Protein AF-K7AKN9-F1 (afdb_monomer)

Secondary structure (DSSP, 8-state):
--SBSSS---SS-TGGGSBGGG--EEEE-SHHHHHHHHSGGGTTT---EEEE-S-SS----EEEEE-SS---HHHHHHHHHHHHHTTTBTTEEEE-S---GGGGTT---SEEEETTT-EEEETTEEEEE-

InterPro domains:
  IPR020829 Glyceraldehyde 3-phosphate dehydrogenase, catalytic domain [PF02800] (1-130)
  IPR020831 Glyceraldehyde/Erythrose phosphate dehydrogenase family [PR00078] (48-65)
  IPR020831 Glyceraldehyde/Erythrose phosphate dehydrogenase family [PR00078] (88-103)
  IPR020831 Glyceraldehyde/Erythrose phosphate dehydrogenase family [PTHR10836] (1-130)

pLDDT: mean 96.91, std 2.84, range [82.0, 98.75]

Foldseek 3Di:
DQADCAQDDDPPANQSSHRQQPDFGKAADCVQCVCCVVVVVCHPVTGDIDTRYNDPDFDKDKDKFFAPDFADLVRVLVVQCCCCVPVCPLAEAEDADPDDRVVCVPRNHNYYWHSPPWDDPGRGIIITMD

Structure (mmCIF, N/CA/C/O backbone):
data_AF-K7AKN9-F1
#
_entry.id   AF-K7AKN9-F1
#
loop_
_atom_site.group_PDB
_atom_site.id
_atom_site.type_symbol
_atom_site.label_atom_id
_atom_site.label_alt_id
_atom_site.label_comp_id
_atom_site.label_asym_id
_atom_site.label_entity_id
_atom_site.label_seq_id
_atom_site.pdbx_PDB_ins_code
_atom_site.Cartn_x
_atom_site.Cartn_y
_atom_site.Cartn_z
_atom_site.occupancy
_atom_site.B_iso_or_equiv
_atom_site.auth_seq_id
_atom_site.auth_comp_id
_atom_site.auth_asym_id
_atom_site.auth_atom_id
_atom_site.pdbx_PDB_model_num
ATOM 1 N N . ALA A 1 1 ? 12.044 8.455 -14.737 1.00 82.00 1 ALA A N 1
ATOM 2 C CA . ALA A 1 1 ? 11.537 7.063 -14.717 1.00 82.00 1 ALA A CA 1
ATOM 3 C C . ALA A 1 1 ? 12.708 6.076 -14.781 1.00 82.00 1 ALA A C 1
ATOM 5 O O . ALA A 1 1 ? 13.708 6.403 -15.410 1.00 82.00 1 ALA A O 1
ATOM 6 N N . THR A 1 2 ? 12.630 4.920 -14.108 1.00 93.31 2 THR A N 1
ATOM 7 C CA . THR A 1 2 ? 13.768 3.982 -13.940 1.00 93.31 2 THR A CA 1
ATOM 8 C C . THR A 1 2 ? 13.601 2.628 -14.643 1.00 93.31 2 THR A C 1
ATOM 10 O O . THR A 1 2 ? 14.612 2.005 -14.971 1.00 93.31 2 THR A O 1
ATOM 13 N N . GLN A 1 3 ? 12.364 2.187 -14.904 1.00 95.69 3 GLN A N 1
ATOM 14 C CA . GLN A 1 3 ? 12.071 0.941 -15.626 1.00 95.69 3 GLN A CA 1
ATOM 15 C C . GLN A 1 3 ? 12.350 1.055 -17.134 1.00 95.69 3 GLN A C 1
ATOM 17 O O . GLN A 1 3 ? 12.508 2.156 -17.667 1.00 95.69 3 GLN A O 1
ATOM 22 N N . LYS A 1 4 ? 12.440 -0.093 -17.815 1.00 96.50 4 LYS A N 1
ATOM 23 C CA . LYS A 1 4 ? 12.790 -0.200 -19.238 1.00 96.50 4 LYS A CA 1
ATOM 24 C C . LYS A 1 4 ? 11.599 -0.674 -20.072 1.00 96.50 4 LYS A C 1
ATOM 26 O O . LYS A 1 4 ? 10.787 -1.468 -19.605 1.00 96.50 4 LYS A O 1
ATOM 31 N N . THR A 1 5 ? 11.509 -0.195 -21.311 1.00 97.50 5 THR A N 1
ATOM 32 C CA . THR A 1 5 ? 10.486 -0.628 -22.280 1.00 97.50 5 THR A CA 1
ATOM 33 C C . THR A 1 5 ? 10.746 -2.044 -22.797 1.00 97.50 5 THR A C 1
ATOM 35 O O . THR A 1 5 ? 9.804 -2.790 -23.038 1.00 97.50 5 THR A O 1
ATOM 38 N N . VAL A 1 6 ? 12.017 -2.428 -22.911 1.00 97.69 6 VAL A N 1
ATOM 39 C CA . VAL A 1 6 ? 12.496 -3.765 -23.290 1.00 97.69 6 VAL A CA 1
ATOM 40 C C . VAL A 1 6 ? 13.489 -4.276 -22.247 1.00 97.69 6 VAL A C 1
ATOM 42 O O . VAL A 1 6 ? 13.991 -3.490 -21.442 1.00 97.69 6 VAL A O 1
ATOM 45 N N . ASP A 1 7 ? 13.790 -5.574 -22.267 1.00 98.06 7 ASP A N 1
ATOM 46 C CA . ASP A 1 7 ? 14.807 -6.158 -21.390 1.00 98.06 7 ASP A CA 1
ATOM 47 C C . ASP A 1 7 ? 16.169 -5.475 -21.602 1.00 98.06 7 ASP 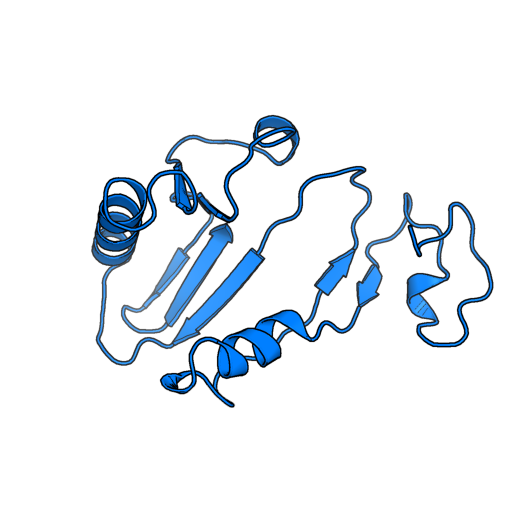A C 1
ATOM 49 O O . ASP A 1 7 ? 16.671 -5.380 -22.723 1.00 98.06 7 ASP A O 1
ATOM 53 N N . GLY A 1 8 ? 16.778 -4.996 -20.518 1.00 97.69 8 GLY A N 1
ATOM 54 C CA . GLY A 1 8 ? 18.054 -4.296 -20.576 1.00 97.69 8 GLY A CA 1
ATOM 55 C C . GLY A 1 8 ? 18.797 -4.239 -19.240 1.00 97.69 8 GLY A C 1
ATOM 56 O O . GLY A 1 8 ? 18.281 -4.659 -18.201 1.00 97.69 8 GLY A O 1
ATOM 57 N N . PRO A 1 9 ? 20.036 -3.717 -19.239 1.00 96.75 9 PRO A N 1
ATOM 58 C CA . PRO A 1 9 ? 20.867 -3.692 -18.043 1.00 96.75 9 PRO A CA 1
ATOM 59 C C . PRO A 1 9 ? 20.272 -2.834 -16.918 1.00 96.75 9 PRO A C 1
ATOM 61 O O . PRO A 1 9 ? 19.874 -1.684 -17.123 1.00 96.75 9 PRO A O 1
ATOM 64 N N . SER A 1 10 ? 20.290 -3.374 -15.699 1.00 96.56 10 SER A N 1
ATOM 65 C CA . SER A 1 10 ? 19.978 -2.655 -14.462 1.00 96.56 10 SER A CA 1
ATOM 66 C C . SER A 1 10 ? 20.921 -3.123 -13.354 1.00 96.56 10 SER A C 1
ATOM 68 O O . SER A 1 10 ? 20.734 -4.176 -12.747 1.00 96.56 10 SER A O 1
ATOM 70 N N . SER A 1 11 ? 21.983 -2.350 -13.118 1.00 87.62 11 SER A N 1
ATOM 71 C CA . SER A 1 11 ? 23.132 -2.764 -12.298 1.00 87.62 11 SER A CA 1
ATOM 72 C C . SER A 1 11 ? 22.819 -2.953 -10.812 1.00 87.62 11 SER A C 1
ATOM 74 O O . SER A 1 11 ? 23.484 -3.742 -10.150 1.00 87.62 11 SER A O 1
ATOM 76 N N . LYS A 1 12 ? 21.809 -2.248 -10.287 1.00 88.06 12 LYS A N 1
ATOM 77 C CA . LYS A 1 12 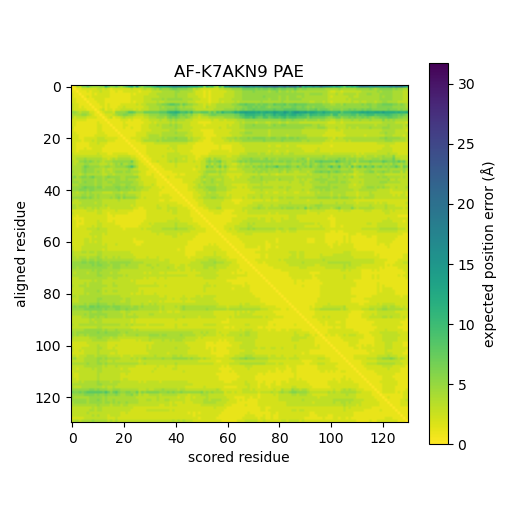? 21.415 -2.299 -8.867 1.00 88.06 12 LYS A CA 1
ATOM 78 C C . LYS A 1 12 ? 20.152 -3.127 -8.599 1.00 88.06 12 LYS A C 1
ATOM 80 O O . LYS A 1 12 ? 19.882 -3.449 -7.449 1.00 88.06 12 LYS A O 1
ATOM 85 N N . ASP A 1 13 ? 19.378 -3.446 -9.635 1.00 92.88 13 ASP A N 1
ATOM 86 C CA . ASP A 1 13 ? 18.102 -4.166 -9.542 1.00 92.88 13 ASP A CA 1
ATOM 87 C C . ASP A 1 13 ? 17.889 -4.964 -10.832 1.00 92.88 13 ASP A C 1
ATOM 89 O O . ASP A 1 13 ? 17.298 -4.463 -11.789 1.00 92.88 13 ASP A O 1
ATOM 93 N N . TRP A 1 14 ? 18.393 -6.199 -10.880 1.00 96.75 14 TRP A N 1
ATOM 94 C CA . TRP A 1 14 ? 18.328 -7.028 -12.090 1.00 96.75 14 TRP A CA 1
ATOM 95 C C . TRP A 1 14 ? 16.891 -7.254 -12.571 1.00 96.75 14 TRP A C 1
ATOM 97 O O . TRP A 1 14 ? 16.637 -7.256 -13.774 1.00 96.75 14 TRP A O 1
ATOM 107 N N . ARG A 1 15 ? 15.936 -7.392 -11.642 1.00 97.88 15 ARG A N 1
ATOM 108 C CA . ARG A 1 15 ? 14.514 -7.561 -11.976 1.00 97.88 15 ARG A CA 1
ATOM 109 C C . ARG A 1 15 ? 13.948 -6.288 -12.603 1.00 97.88 15 ARG A C 1
ATOM 111 O O . ARG A 1 15 ? 13.215 -6.369 -13.581 1.00 97.88 15 ARG A O 1
ATOM 118 N N . GLY A 1 16 ? 14.350 -5.119 -12.108 1.00 96.25 16 GLY A N 1
ATOM 119 C CA . GLY A 1 16 ? 13.972 -3.816 -12.664 1.00 96.25 16 GLY A CA 1
ATOM 120 C C . GLY A 1 16 ? 14.465 -3.538 -14.090 1.00 96.25 16 GLY A C 1
ATOM 121 O O . GLY A 1 16 ? 13.985 -2.593 -14.713 1.00 96.25 16 GLY A O 1
ATOM 122 N N . GLY A 1 17 ? 15.393 -4.345 -14.617 1.00 97.06 17 GLY A N 1
ATOM 123 C CA . GLY A 1 17 ? 15.840 -4.273 -16.011 1.00 97.06 17 GLY A CA 1
ATOM 124 C C . GLY A 1 17 ? 14.908 -4.959 -17.014 1.00 97.06 17 GLY A C 1
ATOM 125 O O . GLY A 1 17 ? 15.080 -4.767 -18.215 1.00 97.06 17 GLY A O 1
ATOM 126 N N . ARG A 1 18 ? 13.937 -5.757 -16.550 1.00 98.31 18 ARG A N 1
ATOM 127 C CA . ARG A 1 18 ? 12.990 -6.470 -17.419 1.00 98.31 18 ARG A CA 1
ATOM 128 C C . ARG A 1 18 ? 11.922 -5.527 -17.983 1.00 98.31 18 ARG A C 1
ATOM 130 O O . ARG A 1 18 ? 11.580 -4.529 -17.348 1.00 98.31 18 ARG A O 1
ATOM 137 N N . ALA A 1 19 ? 11.384 -5.862 -19.154 1.00 98.19 19 ALA A N 1
ATOM 138 C CA . ALA A 1 19 ? 10.390 -5.064 -19.868 1.00 98.19 19 ALA A CA 1
ATOM 139 C C . ALA A 1 19 ? 9.148 -4.776 -18.999 1.00 98.19 19 ALA A C 1
ATOM 141 O O . ALA A 1 19 ? 8.413 -5.692 -18.619 1.00 98.19 19 ALA A O 1
ATOM 142 N N . ALA A 1 20 ? 8.919 -3.499 -18.683 1.00 97.81 20 ALA A N 1
ATOM 143 C CA . ALA A 1 20 ? 7.964 -3.062 -17.664 1.00 97.81 20 ALA A CA 1
ATOM 144 C C . ALA A 1 20 ? 6.512 -3.453 -17.969 1.00 97.81 20 ALA A C 1
ATOM 146 O O . ALA A 1 20 ? 5.810 -3.943 -17.092 1.00 97.81 20 ALA A O 1
ATOM 147 N N . SER A 1 21 ? 6.080 -3.278 -19.218 1.00 97.44 21 SER A N 1
ATOM 148 C CA . SER A 1 21 ? 4.683 -3.471 -19.626 1.00 97.44 21 SER A CA 1
ATOM 149 C C . SER A 1 21 ? 4.276 -4.9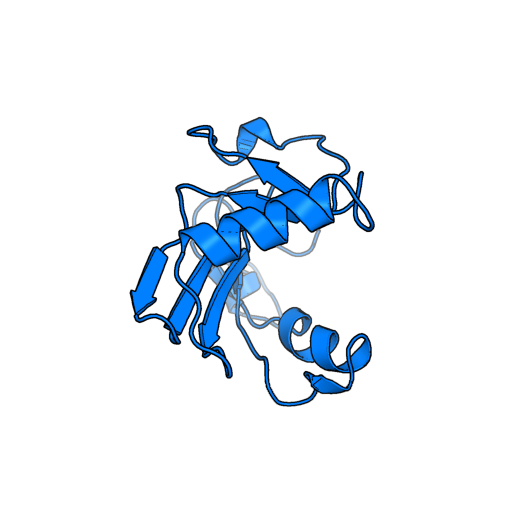38 -19.806 1.00 97.44 21 SER A C 1
ATOM 151 O O . SER A 1 21 ? 3.131 -5.213 -20.142 1.00 97.44 21 SER A O 1
ATOM 153 N N . PHE A 1 22 ? 5.199 -5.882 -19.599 1.00 97.62 22 PHE A N 1
ATOM 154 C CA . PHE A 1 22 ? 4.974 -7.310 -19.854 1.00 97.62 22 PHE A CA 1
ATOM 155 C C . PHE A 1 22 ? 5.252 -8.195 -18.637 1.00 97.62 22 PHE A C 1
ATOM 157 O O . PHE A 1 22 ? 5.176 -9.416 -18.739 1.00 97.62 22 PHE A O 1
ATOM 164 N N . ASN A 1 23 ? 5.606 -7.607 -17.490 1.00 98.38 23 ASN A N 1
ATOM 165 C CA . ASN A 1 23 ? 6.020 -8.362 -16.315 1.00 98.38 23 ASN A CA 1
ATOM 166 C C . ASN A 1 23 ? 5.372 -7.827 -15.039 1.00 98.38 23 ASN A C 1
ATOM 168 O O . ASN A 1 23 ? 5.261 -6.621 -14.835 1.00 98.38 23 ASN A O 1
ATOM 172 N N . ILE A 1 24 ? 5.066 -8.748 -14.127 1.00 98.62 24 ILE A N 1
ATOM 173 C CA . ILE A 1 24 ? 4.951 -8.446 -12.701 1.00 98.62 24 ILE A CA 1
ATOM 174 C C . ILE A 1 24 ? 6.367 -8.544 -12.130 1.00 98.62 24 ILE A C 1
ATOM 176 O O . ILE A 1 24 ? 6.971 -9.617 -12.132 1.00 98.62 24 ILE A O 1
ATOM 180 N N . ILE A 1 25 ? 6.927 -7.423 -11.680 1.00 98.31 25 ILE A N 1
ATOM 181 C CA . ILE A 1 25 ? 8.333 -7.315 -11.279 1.00 98.31 25 ILE A CA 1
ATOM 182 C C . ILE A 1 25 ? 8.403 -7.103 -9.764 1.00 98.31 25 ILE A C 1
ATOM 184 O O . ILE A 1 25 ? 8.152 -5.990 -9.292 1.00 98.31 25 ILE A O 1
ATOM 188 N N . PRO A 1 26 ? 8.781 -8.124 -8.974 1.00 98.25 26 PRO A N 1
ATOM 189 C CA . PRO A 1 26 ? 9.007 -7.925 -7.554 1.00 98.25 26 PRO A CA 1
ATOM 190 C C . PRO A 1 26 ? 10.237 -7.035 -7.330 1.00 98.25 26 PRO A C 1
ATOM 192 O O . PRO A 1 26 ? 11.293 -7.265 -7.922 1.00 98.25 26 PRO A O 1
ATOM 195 N N . SER A 1 27 ? 10.112 -6.068 -6.427 1.00 96.81 27 SER A N 1
ATOM 196 C CA . SER A 1 27 ? 11.119 -5.069 -6.069 1.00 96.81 27 SER A CA 1
ATOM 197 C C . SER A 1 27 ? 11.200 -4.926 -4.550 1.00 96.81 27 SER A C 1
ATOM 199 O O . SER A 1 27 ? 10.212 -5.095 -3.834 1.00 96.81 27 SER A O 1
ATOM 201 N N . SER A 1 28 ? 12.372 -4.562 -4.036 1.00 94.00 28 SER A N 1
ATOM 202 C CA . SER A 1 28 ? 12.480 -4.066 -2.664 1.00 94.00 28 SER A CA 1
ATOM 203 C C . SER A 1 28 ? 11.939 -2.633 -2.571 1.00 94.00 28 SER A C 1
ATOM 205 O O . SER A 1 28 ? 11.906 -1.900 -3.564 1.00 94.00 28 SER A O 1
ATOM 207 N N . THR A 1 29 ? 11.503 -2.230 -1.376 1.00 92.50 29 THR A N 1
ATOM 208 C CA . THR A 1 29 ? 11.116 -0.848 -1.065 1.00 92.50 29 THR A CA 1
ATOM 209 C C . THR A 1 29 ? 11.510 -0.489 0.364 1.00 92.50 29 THR A C 1
ATOM 211 O O . THR A 1 29 ? 11.472 -1.319 1.273 1.00 92.50 29 THR A O 1
ATOM 214 N N . GLY A 1 30 ? 11.912 0.766 0.566 1.00 88.88 30 GLY A N 1
ATOM 215 C CA . GLY A 1 30 ? 12.174 1.329 1.888 1.00 88.88 30 GLY A CA 1
ATOM 216 C C . GLY A 1 30 ? 10.943 1.952 2.546 1.00 88.88 30 GLY A C 1
ATOM 217 O O . GLY A 1 30 ? 11.042 2.341 3.705 1.00 88.88 30 GLY A O 1
ATOM 218 N N . ALA A 1 31 ? 9.808 2.051 1.843 1.00 89.75 31 ALA A N 1
ATOM 219 C CA . ALA A 1 31 ? 8.650 2.842 2.271 1.00 89.75 31 ALA A CA 1
ATOM 220 C C . ALA A 1 31 ? 8.109 2.411 3.643 1.00 89.75 31 ALA A C 1
ATOM 222 O O . ALA A 1 31 ? 8.055 3.219 4.564 1.00 89.75 31 ALA A O 1
ATOM 223 N N . ALA A 1 32 ? 7.832 1.117 3.829 1.00 84.94 32 ALA A N 1
ATOM 224 C CA . ALA A 1 32 ? 7.337 0.597 5.106 1.00 84.94 32 ALA A CA 1
ATOM 225 C C . ALA A 1 32 ? 8.329 0.815 6.266 1.00 84.94 32 ALA A C 1
ATOM 227 O O . ALA A 1 32 ? 7.926 1.132 7.380 1.00 84.94 32 ALA A O 1
ATOM 228 N N . LYS A 1 33 ? 9.643 0.725 6.004 1.00 87.44 33 LYS A N 1
ATOM 229 C CA . LYS A 1 33 ? 10.672 1.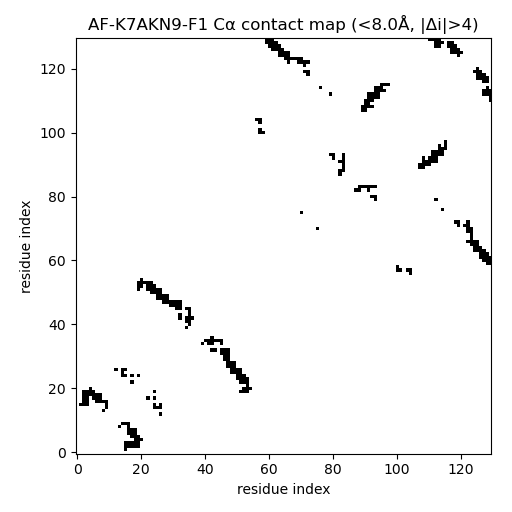047 7.011 1.00 87.44 33 LYS A CA 1
ATOM 230 C C . LYS A 1 33 ? 10.739 2.552 7.296 1.00 87.44 33 LYS A C 1
ATOM 232 O O . LYS A 1 33 ? 11.047 2.948 8.416 1.00 87.44 33 LYS A O 1
ATOM 237 N N . ALA A 1 34 ? 10.467 3.393 6.298 1.00 91.69 34 ALA A N 1
ATOM 238 C CA . ALA A 1 34 ? 10.454 4.845 6.437 1.00 91.69 34 ALA A CA 1
ATOM 239 C C . ALA A 1 34 ? 9.281 5.345 7.293 1.00 91.69 34 ALA A C 1
ATOM 241 O O . ALA A 1 34 ? 9.444 6.359 7.967 1.00 91.69 34 ALA A O 1
ATOM 242 N N . VAL A 1 35 ? 8.168 4.601 7.368 1.00 93.00 35 VAL A N 1
ATOM 243 C CA . VAL A 1 35 ? 7.076 4.885 8.321 1.00 93.00 35 VAL A CA 1
ATOM 244 C C . VAL A 1 35 ? 7.613 4.971 9.752 1.00 93.00 35 VAL A C 1
ATOM 246 O O . VAL A 1 35 ? 7.295 5.912 10.467 1.00 93.00 35 VAL A O 1
ATOM 249 N N . GLY A 1 36 ? 8.521 4.073 10.145 1.00 92.00 36 GLY A N 1
ATOM 250 C CA . GLY A 1 36 ? 9.162 4.104 11.463 1.00 92.00 36 GLY A CA 1
ATOM 251 C C . GLY A 1 36 ? 10.010 5.351 11.746 1.00 92.00 36 GLY A C 1
ATOM 252 O O . GLY A 1 36 ? 10.292 5.641 12.904 1.00 92.00 36 GLY A O 1
ATOM 253 N N . LYS A 1 37 ? 10.414 6.102 10.712 1.00 93.94 37 LYS A N 1
ATOM 254 C CA . LYS A 1 37 ? 11.154 7.365 10.869 1.00 93.94 37 LYS A CA 1
ATOM 255 C C . LYS A 1 37 ? 10.230 8.549 11.149 1.00 93.94 37 LYS A C 1
ATOM 257 O O . LYS A 1 37 ? 10.622 9.442 11.888 1.00 93.94 37 LYS A O 1
ATOM 262 N N . VAL A 1 38 ? 9.033 8.559 10.558 1.00 95.25 38 VAL A N 1
ATOM 263 C CA . VAL A 1 38 ? 8.033 9.629 10.744 1.00 95.25 38 VAL A CA 1
ATOM 264 C C . VAL A 1 38 ? 7.083 9.345 11.908 1.00 95.25 38 VAL A C 1
ATOM 266 O O . VAL A 1 38 ? 6.601 10.269 12.550 1.00 95.25 38 VAL A O 1
ATOM 269 N N . LEU A 1 39 ? 6.871 8.066 12.227 1.00 94.31 39 LEU A N 1
ATOM 270 C CA . LEU A 1 39 ? 6.108 7.579 13.372 1.00 94.31 39 LEU A CA 1
ATOM 271 C C . LEU A 1 39 ? 7.015 6.667 14.215 1.00 94.31 39 LEU A C 1
ATOM 273 O O . LEU A 1 39 ? 6.992 5.445 14.040 1.00 94.31 39 LEU A O 1
ATOM 277 N N . PRO A 1 40 ? 7.818 7.227 15.145 1.00 95.06 40 PRO A N 1
ATOM 278 C CA . PRO A 1 40 ? 8.812 6.467 15.912 1.00 95.06 40 PRO A CA 1
ATOM 279 C C . PRO A 1 40 ? 8.245 5.262 16.673 1.00 95.06 40 PRO A C 1
ATOM 281 O O . PRO A 1 40 ? 8.922 4.247 16.819 1.00 95.06 40 PRO A O 1
ATOM 284 N N . VAL A 1 41 ? 6.978 5.326 17.097 1.00 96.44 41 VAL A N 1
ATOM 285 C CA . VAL A 1 41 ? 6.270 4.219 17.772 1.00 96.44 41 VAL A CA 1
ATOM 286 C C . VAL A 1 41 ? 6.083 2.973 16.889 1.00 96.44 41 VAL A C 1
ATOM 288 O O . VAL A 1 41 ? 5.814 1.881 17.403 1.00 96.44 41 VAL A O 1
ATOM 291 N N . LEU A 1 42 ? 6.237 3.126 15.568 1.00 96.00 42 LEU A N 1
ATOM 292 C CA . LEU A 1 42 ? 6.194 2.063 14.560 1.00 96.00 42 LEU A CA 1
ATOM 293 C C . LEU A 1 42 ? 7.589 1.623 14.092 1.00 96.00 42 LEU A C 1
ATOM 295 O O . LEU A 1 42 ? 7.701 0.738 13.239 1.00 96.00 42 LEU A O 1
ATOM 299 N N . ASN A 1 43 ? 8.663 2.202 14.636 1.00 96.12 43 ASN A N 1
ATOM 300 C CA . ASN A 1 43 ? 10.018 1.848 14.236 1.00 96.12 43 ASN A CA 1
ATOM 301 C C . ASN A 1 43 ? 10.311 0.364 14.507 1.00 96.12 43 ASN A C 1
ATOM 303 O O . ASN A 1 43 ? 10.059 -0.150 15.595 1.00 96.12 43 ASN A O 1
ATOM 307 N N . GLY A 1 44 ? 10.807 -0.336 13.486 1.00 95.56 44 GLY A N 1
ATOM 308 C CA . GLY A 1 44 ? 11.061 -1.779 13.531 1.00 95.56 44 GLY A CA 1
ATOM 309 C C . GLY A 1 44 ? 9.818 -2.679 13.466 1.00 95.56 44 GLY A C 1
ATOM 310 O O . GLY A 1 44 ? 9.982 -3.891 13.376 1.00 95.56 44 GLY A O 1
ATOM 311 N N . LYS A 1 45 ? 8.594 -2.128 13.466 1.00 97.06 45 LYS A N 1
ATOM 312 C CA . LYS A 1 45 ? 7.347 -2.921 13.418 1.00 97.06 45 LYS A CA 1
ATOM 313 C C . LYS A 1 45 ? 6.840 -3.186 12.002 1.00 97.06 45 LYS A C 1
ATOM 315 O O . LYS A 1 45 ? 6.061 -4.111 11.806 1.00 97.06 45 LYS A O 1
ATOM 320 N N . LEU A 1 46 ? 7.270 -2.381 11.030 1.00 96.38 46 LEU A N 1
ATOM 321 C CA . LEU A 1 46 ? 6.819 -2.463 9.643 1.00 96.38 46 LEU A CA 1
ATOM 322 C C . LEU A 1 46 ? 7.987 -2.714 8.687 1.00 96.38 46 LEU A C 1
ATOM 324 O O . LEU A 1 46 ? 9.059 -2.109 8.769 1.00 96.38 46 LEU A O 1
ATOM 328 N N . THR A 1 47 ? 7.752 -3.600 7.727 1.00 95.94 47 THR A N 1
ATOM 329 C CA . THR A 1 47 ? 8.594 -3.792 6.550 1.00 95.94 47 THR A CA 1
ATOM 330 C C . THR A 1 47 ? 7.718 -4.213 5.374 1.00 95.94 47 THR A C 1
ATOM 332 O O . THR A 1 47 ? 6.520 -4.414 5.542 1.00 95.94 47 THR A O 1
ATOM 335 N N . GLY A 1 48 ? 8.285 -4.297 4.176 1.00 95.62 48 GLY A N 1
ATOM 336 C CA . GLY A 1 48 ? 7.505 -4.621 2.994 1.00 95.62 48 GLY A CA 1
ATOM 337 C C . GLY A 1 48 ? 8.356 -4.793 1.749 1.00 95.62 48 GLY A C 1
ATOM 338 O O . GLY A 1 48 ? 9.576 -4.614 1.756 1.00 95.62 48 GLY A O 1
ATOM 339 N N . MET A 1 49 ? 7.670 -5.140 0.672 1.00 97.75 49 MET A N 1
ATOM 340 C CA . MET A 1 49 ? 8.202 -5.267 -0.676 1.00 97.75 49 MET A CA 1
ATOM 341 C C . MET A 1 49 ? 7.206 -4.624 -1.650 1.00 97.75 49 MET A C 1
ATOM 343 O O . MET A 1 49 ? 6.167 -4.128 -1.224 1.00 97.75 49 MET A O 1
ATOM 347 N N . ALA A 1 50 ? 7.542 -4.570 -2.933 1.00 98.12 50 ALA A N 1
ATOM 348 C CA . ALA A 1 50 ? 6.652 -4.051 -3.962 1.00 98.12 50 ALA A CA 1
ATOM 349 C C . ALA A 1 50 ? 6.564 -5.018 -5.141 1.00 98.12 50 ALA A C 1
ATOM 351 O O . ALA A 1 50 ? 7.538 -5.693 -5.477 1.00 98.12 50 ALA A O 1
ATOM 352 N N . PHE A 1 51 ? 5.425 -5.007 -5.821 1.00 98.44 51 PHE A N 1
ATOM 353 C CA . PHE A 1 51 ? 5.287 -5.547 -7.166 1.00 98.44 51 PHE A CA 1
ATOM 354 C C . PHE A 1 51 ? 5.047 -4.380 -8.115 1.00 98.44 51 PHE A C 1
ATOM 356 O O . PHE A 1 51 ? 4.086 -3.637 -7.948 1.00 98.44 51 PHE A O 1
ATOM 363 N N . ARG A 1 52 ? 5.929 -4.196 -9.101 1.00 98.19 52 ARG A N 1
ATOM 364 C CA . ARG A 1 52 ? 5.651 -3.293 -10.222 1.00 98.19 52 ARG A CA 1
ATOM 365 C C . ARG A 1 52 ? 4.834 -4.068 -11.245 1.00 98.19 52 ARG A C 1
ATOM 367 O O . ARG A 1 52 ? 5.224 -5.181 -11.596 1.00 98.19 52 ARG A O 1
ATOM 374 N N . VAL A 1 53 ? 3.729 -3.496 -11.696 1.00 98.50 53 VAL A N 1
ATOM 375 C CA . VAL A 1 53 ? 2.805 -4.126 -12.645 1.00 98.50 53 VAL A CA 1
ATOM 376 C C . VAL A 1 53 ? 2.607 -3.232 -13.876 1.00 98.50 53 VAL A C 1
ATOM 378 O O . VAL A 1 53 ? 2.942 -2.050 -13.801 1.00 98.50 53 VAL A O 1
ATOM 381 N N . PRO A 1 54 ? 2.105 -3.765 -15.007 1.00 98.31 54 PRO A N 1
ATOM 382 C CA . PRO A 1 54 ? 1.907 -3.015 -16.254 1.00 98.31 54 PRO A CA 1
ATOM 383 C C . PRO A 1 54 ? 0.796 -1.942 -16.234 1.00 98.31 54 PRO A C 1
ATOM 385 O O . PRO A 1 54 ? -0.117 -1.980 -17.054 1.00 98.31 54 PRO A O 1
ATOM 388 N N . THR A 1 55 ? 0.876 -0.961 -15.337 1.00 98.00 55 THR A N 1
ATOM 389 C CA . THR A 1 55 ? 0.030 0.242 -15.336 1.00 98.00 55 THR A CA 1
ATOM 390 C C . THR A 1 55 ? 0.902 1.487 -15.489 1.00 98.00 55 THR A C 1
ATOM 392 O O . THR A 1 55 ? 2.046 1.526 -15.037 1.00 98.00 55 THR A O 1
ATOM 395 N N . VAL A 1 56 ? 0.396 2.497 -16.201 1.00 97.38 56 VAL A N 1
ATOM 396 C CA . VAL A 1 56 ? 1.157 3.732 -16.477 1.00 97.38 56 VAL A CA 1
ATOM 397 C C . VAL A 1 56 ? 1.197 4.682 -15.284 1.00 97.38 56 VAL A C 1
ATOM 399 O O . VAL A 1 56 ? 2.129 5.474 -15.167 1.00 97.38 56 VAL A O 1
ATOM 402 N N . ASP A 1 57 ? 0.188 4.598 -14.425 1.00 97.56 57 ASP A N 1
ATOM 403 C CA . ASP A 1 57 ? -0.004 5.430 -13.249 1.00 97.56 57 ASP A CA 1
ATOM 404 C C . ASP A 1 57 ? -0.926 4.702 -12.261 1.00 97.56 57 ASP A C 1
ATOM 406 O O . ASP A 1 57 ? -1.534 3.682 -12.608 1.00 97.56 57 ASP A O 1
ATOM 410 N N . VAL A 1 58 ? -1.019 5.257 -11.054 1.00 98.25 58 VAL A N 1
ATOM 411 C CA . VAL A 1 58 ? -1.728 4.731 -9.889 1.00 98.25 58 VAL A CA 1
ATOM 412 C C . VAL A 1 58 ? -1.087 3.452 -9.345 1.00 98.25 58 VAL A C 1
ATOM 414 O O . VAL A 1 58 ? -0.549 2.596 -10.048 1.00 98.25 58 VAL A O 1
ATOM 417 N N . SER A 1 59 ? -1.063 3.359 -8.024 1.00 98.44 59 SER A N 1
ATOM 418 C CA . SER A 1 59 ? -0.526 2.233 -7.266 1.00 98.44 59 SER A CA 1
ATOM 419 C C . SER A 1 59 ? -1.455 1.952 -6.097 1.00 98.44 59 SER A C 1
ATOM 421 O O . SER A 1 59 ? -2.284 2.787 -5.759 1.00 98.44 59 SER A O 1
ATOM 423 N N . VAL A 1 60 ? -1.296 0.783 -5.489 1.00 98.50 60 VAL A N 1
ATOM 424 C CA . VAL A 1 60 ? -2.106 0.353 -4.350 1.00 98.50 60 VAL A CA 1
ATOM 425 C C . VAL A 1 60 ? -1.201 -0.168 -3.241 1.00 98.50 60 VAL A C 1
ATOM 427 O O . VAL A 1 60 ? -0.208 -0.860 -3.497 1.00 98.50 60 VAL A O 1
ATOM 430 N N . VAL A 1 61 ? -1.530 0.179 -2.003 1.00 98.50 61 VAL A N 1
ATOM 431 C CA . VAL A 1 61 ? -0.932 -0.380 -0.795 1.00 98.50 61 VAL A CA 1
ATOM 432 C C . VAL A 1 61 ? -1.803 -1.531 -0.309 1.00 98.50 61 VAL A C 1
ATOM 434 O O . VAL A 1 61 ? -2.977 -1.356 -0.008 1.00 98.50 61 VAL A O 1
ATOM 437 N N . ASP A 1 62 ? -1.194 -2.705 -0.167 1.00 98.50 62 ASP A N 1
ATOM 438 C CA . ASP A 1 62 ? -1.761 -3.845 0.555 1.00 98.50 62 ASP A CA 1
ATOM 439 C C . ASP A 1 62 ? -1.040 -3.964 1.905 1.00 98.50 62 ASP A C 1
ATOM 441 O O . ASP A 1 62 ? 0.128 -4.364 1.978 1.00 98.50 62 ASP A O 1
ATOM 445 N N . LEU A 1 63 ? -1.720 -3.557 2.979 1.00 98.44 63 LEU A N 1
ATOM 446 C CA . LEU A 1 63 ? -1.173 -3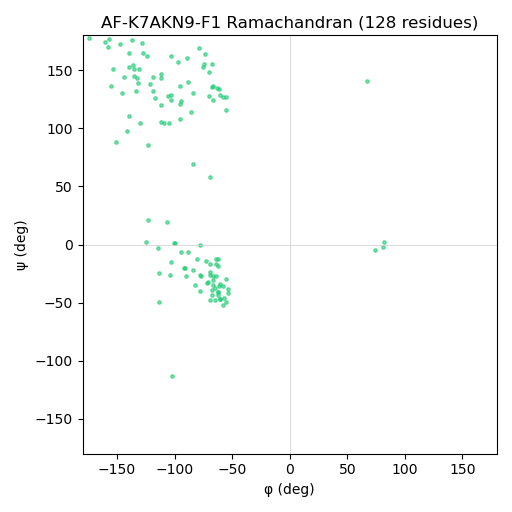.528 4.331 1.00 98.44 63 LEU A CA 1
ATOM 447 C C . LEU A 1 63 ? -1.809 -4.619 5.189 1.00 98.44 63 LEU A C 1
ATOM 449 O O . LEU A 1 63 ? -2.921 -4.466 5.685 1.00 98.44 63 LEU A O 1
ATOM 453 N N . THR A 1 64 ? -1.066 -5.695 5.437 1.00 98.56 64 THR A N 1
ATOM 454 C CA . THR A 1 64 ? -1.459 -6.731 6.403 1.00 98.56 64 THR A CA 1
ATOM 455 C C . THR A 1 64 ? -0.811 -6.463 7.760 1.00 98.56 64 THR A C 1
ATOM 457 O O . THR A 1 64 ? 0.416 -6.412 7.863 1.00 98.56 64 THR A O 1
ATOM 460 N N . VAL A 1 65 ? -1.617 -6.288 8.809 1.00 98.19 65 VAL A N 1
ATOM 461 C CA . VAL A 1 65 ? -1.157 -5.877 10.145 1.00 98.19 65 VAL A CA 1
ATOM 462 C C . VAL A 1 65 ? -1.866 -6.627 11.265 1.00 98.19 65 VAL A C 1
ATOM 464 O O . VAL A 1 65 ? -3.012 -7.056 11.138 1.00 98.19 65 VAL A O 1
ATOM 467 N N . ARG A 1 66 ? -1.165 -6.749 12.398 1.00 98.44 66 ARG A N 1
ATOM 468 C CA . ARG A 1 66 ? -1.726 -7.249 13.653 1.00 98.44 66 ARG A CA 1
ATOM 469 C C . ARG A 1 66 ? -1.995 -6.087 14.608 1.00 98.44 66 ARG A C 1
ATOM 471 O O . ARG A 1 66 ? -1.075 -5.330 14.914 1.00 98.44 66 ARG A O 1
ATOM 478 N N . LEU A 1 67 ? -3.229 -5.970 15.083 1.00 98.19 67 LEU A N 1
ATOM 479 C CA . LEU A 1 67 ? -3.682 -4.931 16.003 1.00 98.19 67 LEU A CA 1
ATOM 480 C C . LEU A 1 67 ? -3.467 -5.363 17.455 1.00 98.19 67 LEU A C 1
ATOM 482 O O . LEU A 1 67 ? -3.705 -6.517 17.815 1.00 98.19 67 LEU A O 1
ATOM 486 N N . GLU A 1 68 ? -3.034 -4.424 18.296 1.00 97.69 68 GLU A N 1
ATOM 487 C CA . GLU A 1 68 ? -2.893 -4.647 19.741 1.00 97.69 68 GLU A CA 1
ATOM 488 C C . GLU A 1 68 ? -4.260 -4.786 20.421 1.00 97.69 68 GLU A C 1
ATOM 490 O O . GLU A 1 68 ? -4.486 -5.727 21.178 1.00 97.69 68 GLU A O 1
ATOM 495 N N . LYS A 1 69 ? -5.186 -3.871 20.114 1.00 97.88 69 LYS A N 1
ATOM 496 C CA . LYS A 1 69 ? -6.577 -3.929 20.567 1.00 97.88 69 LYS A CA 1
ATOM 497 C C . LYS A 1 69 ? -7.429 -4.575 19.482 1.00 97.88 69 LYS A C 1
ATOM 499 O O . LYS A 1 69 ? -7.269 -4.244 18.310 1.00 97.88 69 LYS A O 1
ATOM 504 N N . ALA A 1 70 ? -8.313 -5.478 19.892 1.00 98.12 70 A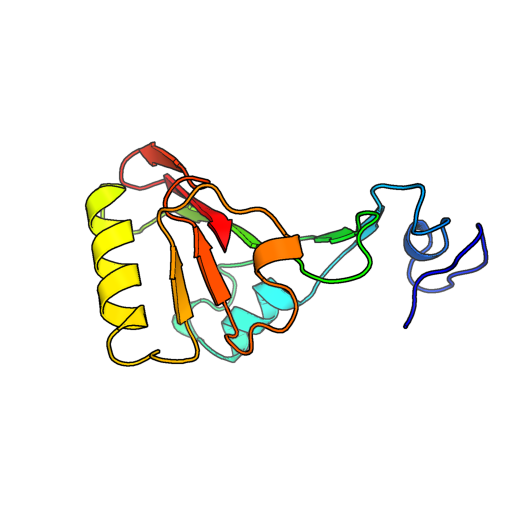LA A N 1
ATOM 505 C CA . ALA A 1 70 ? -9.282 -6.095 18.999 1.00 98.12 70 ALA A CA 1
ATOM 506 C C . ALA A 1 70 ? -10.207 -5.022 18.399 1.00 98.12 70 ALA A C 1
ATOM 508 O O . ALA A 1 70 ? -10.684 -4.145 19.124 1.00 98.12 70 ALA A O 1
ATOM 509 N N . ALA A 1 71 ? -10.437 -5.088 17.091 1.00 98.25 71 ALA A N 1
ATOM 510 C CA . ALA A 1 71 ? -11.338 -4.213 16.362 1.00 98.25 71 ALA A CA 1
ATOM 511 C C . ALA A 1 71 ? -12.020 -4.984 15.227 1.00 98.25 71 ALA A C 1
ATOM 513 O O . ALA A 1 71 ? -11.367 -5.636 14.412 1.00 98.25 71 ALA A O 1
ATOM 514 N N . THR A 1 72 ? -13.341 -4.864 15.150 1.00 98.31 72 THR A N 1
ATOM 515 C CA . THR A 1 72 ? -14.118 -5.347 14.005 1.00 98.31 72 THR A CA 1
ATOM 516 C C . THR A 1 72 ? -13.792 -4.523 12.758 1.00 98.31 72 THR A C 1
ATOM 518 O O . THR A 1 72 ? -13.405 -3.355 12.848 1.00 98.31 72 THR A O 1
ATOM 521 N N . TYR A 1 73 ? -13.998 -5.094 11.569 1.00 98.12 73 TYR A N 1
ATOM 522 C CA . TYR A 1 73 ? -13.742 -4.370 10.321 1.00 98.12 73 TYR A CA 1
ATOM 523 C C . TYR A 1 73 ? -14.613 -3.107 10.186 1.00 98.12 73 TYR A C 1
ATOM 525 O O . TYR A 1 73 ? -14.134 -2.082 9.712 1.00 98.12 73 TYR A O 1
ATOM 533 N N . GLU A 1 74 ? -15.848 -3.126 10.699 1.00 98.00 74 GLU A N 1
ATOM 534 C CA . GLU A 1 74 ? -16.713 -1.937 10.761 1.00 98.00 74 GLU A CA 1
ATOM 535 C C . GLU A 1 74 ? -16.127 -0.822 11.636 1.00 98.00 74 GLU A C 1
ATOM 537 O O . GLU A 1 74 ? -16.147 0.342 11.241 1.00 98.00 74 GLU A O 1
ATOM 542 N N . GLN A 1 75 ? -15.539 -1.159 12.790 1.00 98.38 75 GLN A N 1
ATOM 543 C CA . GLN A 1 75 ? -14.859 -0.174 13.641 1.00 98.38 75 GLN A CA 1
ATOM 544 C C . GLN A 1 75 ? -13.634 0.428 12.947 1.00 98.38 75 GLN A C 1
ATOM 546 O O . GLN A 1 75 ? -13.387 1.625 13.073 1.00 98.38 75 GLN A O 1
ATOM 551 N N . ILE A 1 76 ? -12.887 -0.380 12.189 1.00 98.38 76 ILE A N 1
ATOM 552 C CA . ILE A 1 76 ? -11.739 0.098 11.407 1.00 98.38 76 ILE A CA 1
ATOM 553 C C . ILE A 1 76 ? -12.206 1.062 10.311 1.00 98.38 76 ILE A C 1
ATOM 555 O O . ILE A 1 76 ? -11.661 2.158 10.198 1.00 98.38 76 ILE A O 1
ATOM 559 N N . LYS A 1 77 ? -13.241 0.692 9.545 1.00 98.38 77 LYS A N 1
ATOM 560 C CA . LYS A 1 77 ? -13.831 1.559 8.515 1.00 98.38 77 LYS A CA 1
ATOM 561 C C . LYS A 1 77 ? -14.310 2.886 9.100 1.00 98.38 77 LYS A C 1
ATOM 563 O O . LYS A 1 77 ? -14.000 3.935 8.543 1.00 98.38 77 LYS A O 1
ATOM 568 N N . ALA A 1 78 ? -15.012 2.844 10.233 1.00 98.50 78 ALA A N 1
ATOM 569 C CA . ALA A 1 78 ? -15.499 4.041 10.912 1.00 98.50 78 ALA A CA 1
ATOM 570 C C . ALA A 1 78 ? -14.351 4.969 11.340 1.00 98.50 78 ALA A C 1
ATOM 572 O O . ALA A 1 78 ? -14.403 6.159 11.044 1.00 98.50 78 ALA A O 1
ATOM 573 N N . ALA A 1 79 ? -13.292 4.426 11.953 1.00 98.25 79 ALA A N 1
ATOM 574 C CA . ALA A 1 79 ? -12.132 5.211 12.380 1.00 98.25 79 ALA A CA 1
ATOM 575 C C . ALA A 1 79 ? -11.400 5.868 11.196 1.00 98.25 79 ALA A C 1
ATOM 577 O O . ALA A 1 79 ? -10.998 7.027 11.272 1.00 98.25 79 ALA A O 1
ATOM 578 N N . ILE A 1 80 ? -11.247 5.147 10.080 1.00 98.31 80 ILE A N 1
ATOM 579 C CA . ILE A 1 80 ? -10.618 5.694 8.870 1.00 98.31 80 ILE A CA 1
ATOM 580 C C . ILE A 1 80 ? -11.491 6.786 8.249 1.00 98.31 80 ILE A C 1
ATOM 582 O O . ILE A 1 80 ? -10.973 7.833 7.859 1.00 98.31 80 ILE A O 1
ATOM 586 N N . LYS A 1 81 ? -12.810 6.566 8.176 1.00 98.50 81 LYS A N 1
ATOM 587 C CA . LYS A 1 81 ? -13.753 7.554 7.648 1.00 98.50 81 LYS A CA 1
ATOM 588 C C . LYS A 1 81 ? -13.723 8.843 8.468 1.00 98.50 81 LYS A C 1
ATOM 590 O O . LYS A 1 81 ? -13.583 9.916 7.886 1.00 98.50 81 LYS A O 1
ATOM 595 N N . GLU A 1 82 ? -13.762 8.729 9.793 1.00 98.56 82 GLU A N 1
ATOM 596 C CA . GLU A 1 82 ? -13.668 9.865 10.715 1.00 98.56 82 GLU A CA 1
ATOM 597 C C . GLU A 1 82 ? -12.395 10.692 10.474 1.00 98.56 82 GLU A C 1
ATOM 599 O O . GLU A 1 82 ? -12.477 11.903 10.275 1.00 98.56 82 GLU A O 1
ATOM 604 N N . GLU A 1 83 ? -11.223 10.055 10.397 1.00 98.25 83 GLU A N 1
ATOM 605 C CA . GLU A 1 83 ? -9.966 10.769 10.130 1.00 98.25 83 GLU A CA 1
ATOM 606 C C . GLU A 1 83 ? -9.918 11.381 8.719 1.00 98.25 83 GLU A C 1
ATOM 608 O O . GLU A 1 83 ? -9.384 12.480 8.548 1.00 98.25 83 GLU A O 1
ATOM 613 N N . SER A 1 84 ? -10.506 10.713 7.716 1.00 98.38 84 SER A N 1
ATOM 614 C CA . SER A 1 84 ? -10.584 11.214 6.333 1.00 98.38 84 SER A CA 1
ATOM 615 C C . SER A 1 84 ? -11.464 12.462 6.191 1.00 98.38 84 SER A C 1
ATOM 617 O O . SER A 1 84 ? -11.205 13.322 5.350 1.00 98.38 84 SER A O 1
ATOM 619 N N . GLU A 1 85 ? -12.490 12.592 7.033 1.00 97.88 85 GLU A N 1
ATOM 620 C CA . GLU A 1 85 ? -13.398 13.744 7.058 1.00 97.88 85 GLU A CA 1
ATOM 621 C C . GLU A 1 85 ? -12.927 14.830 8.046 1.00 97.88 85 GLU A C 1
ATOM 623 O O . GLU A 1 85 ? -13.307 15.998 7.905 1.00 97.88 85 GLU A O 1
ATOM 628 N N . GLY A 1 86 ? -12.071 14.455 9.004 1.00 98.06 86 GLY A N 1
ATOM 629 C CA . GLY A 1 86 ? -11.502 15.297 10.053 1.00 98.06 86 GLY A CA 1
ATOM 630 C C . GLY A 1 86 ? -10.054 15.722 9.790 1.00 98.06 86 GLY A C 1
ATOM 631 O O . GLY A 1 86 ? -9.777 16.524 8.894 1.00 98.06 86 GLY A O 1
ATOM 632 N N . ASN A 1 87 ? -9.121 15.235 10.616 1.00 97.25 87 ASN A N 1
ATOM 633 C CA . ASN A 1 87 ? -7.744 15.748 10.681 1.00 97.25 87 ASN A CA 1
ATOM 634 C C . ASN A 1 87 ? -6.944 15.543 9.388 1.00 97.25 87 ASN A C 1
ATOM 636 O O . ASN A 1 87 ? -6.011 16.298 9.116 1.00 97.25 87 ASN A O 1
ATOM 640 N N . LEU A 1 88 ? -7.287 14.518 8.606 1.00 98.12 88 LEU A N 1
ATOM 641 C CA . LEU A 1 88 ? -6.597 14.152 7.371 1.00 98.12 88 LEU A CA 1
ATOM 642 C C . LEU A 1 88 ? -7.405 14.515 6.122 1.00 98.12 88 LEU A C 1
ATOM 644 O O . LEU A 1 88 ? -7.122 14.005 5.036 1.00 98.12 88 LEU A O 1
ATOM 648 N N . LYS A 1 89 ? -8.379 15.422 6.240 1.00 98.00 89 LYS A N 1
ATOM 649 C CA . LYS A 1 89 ? -9.179 15.880 5.104 1.00 98.00 89 LYS A CA 1
ATOM 650 C C . LYS A 1 89 ? -8.305 16.431 3.978 1.00 98.00 89 LYS A C 1
ATOM 652 O O . LYS A 1 89 ? -7.481 17.320 4.178 1.00 98.00 89 LYS A O 1
ATOM 657 N N . GLY A 1 90 ? -8.513 15.900 2.774 1.00 97.38 90 GLY A N 1
ATOM 658 C CA . GLY A 1 90 ? -7.722 16.237 1.584 1.00 97.38 90 GLY A CA 1
ATOM 659 C C . GLY A 1 90 ? -6.377 15.505 1.485 1.00 97.38 90 GLY A C 1
ATOM 660 O O . GLY A 1 90 ? -5.685 15.663 0.486 1.00 97.38 90 GLY A O 1
ATOM 661 N N . ILE A 1 91 ? -6.022 14.683 2.477 1.00 98.38 91 ILE A N 1
ATOM 662 C CA . ILE A 1 91 ? -4.823 13.831 2.481 1.00 98.38 91 ILE A CA 1
ATOM 663 C C . ILE A 1 91 ? -5.229 12.355 2.436 1.00 98.38 9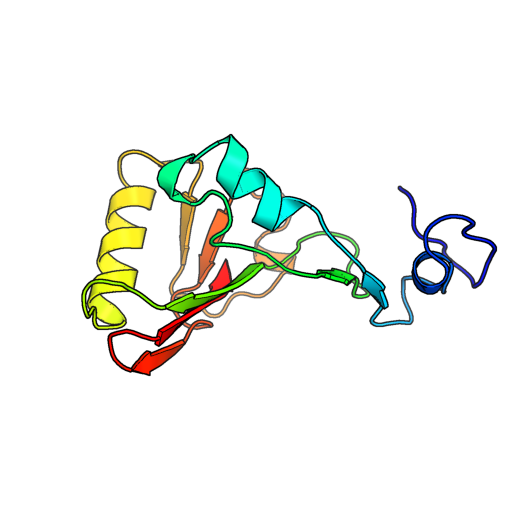1 ILE A C 1
ATOM 665 O O . ILE A 1 91 ? -4.707 11.609 1.610 1.00 98.38 91 ILE A O 1
ATOM 669 N N . LEU A 1 92 ? -6.155 11.949 3.308 1.00 98.69 92 LEU A N 1
ATOM 670 C CA . LEU A 1 92 ? -6.752 10.619 3.359 1.00 98.69 92 LEU A CA 1
ATOM 671 C C . LEU A 1 92 ? -8.159 10.671 2.757 1.00 98.69 92 LEU A C 1
ATOM 673 O O . LEU A 1 92 ? -8.971 11.514 3.131 1.00 98.69 92 LEU A O 1
ATOM 677 N N . GLY A 1 93 ? -8.439 9.779 1.816 1.00 98.44 93 GLY A N 1
ATOM 678 C CA . GLY A 1 93 ? -9.770 9.511 1.288 1.00 98.44 93 GLY A CA 1
ATOM 679 C C . GLY A 1 93 ? -10.364 8.227 1.859 1.00 98.44 93 GLY A C 1
ATOM 680 O O . GLY A 1 93 ? -9.643 7.363 2.355 1.00 98.44 93 GLY A O 1
ATOM 681 N N . TYR A 1 94 ? -11.679 8.101 1.737 1.00 98.62 94 TYR A N 1
ATOM 682 C CA . TYR A 1 94 ? -12.447 6.899 2.041 1.00 98.62 94 TYR A CA 1
ATOM 683 C C . TYR A 1 94 ? -13.411 6.658 0.879 1.00 98.62 94 TYR A C 1
ATOM 685 O O . TYR A 1 94 ? -14.090 7.598 0.459 1.00 98.62 94 TYR A O 1
ATOM 693 N N . VAL A 1 95 ? -13.474 5.428 0.371 1.00 98.25 95 VAL A N 1
ATOM 694 C CA . VAL A 1 95 ? -14.448 5.011 -0.646 1.00 98.25 95 VAL A CA 1
ATOM 695 C C . VAL A 1 95 ? -15.096 3.688 -0.250 1.00 98.25 95 VAL A C 1
ATOM 697 O O . VAL A 1 95 ? -14.451 2.804 0.313 1.00 98.25 95 VAL A O 1
ATOM 700 N N . ASP A 1 96 ? -16.386 3.556 -0.545 1.00 97.44 96 ASP A N 1
ATOM 701 C CA . ASP A 1 96 ? -17.178 2.325 -0.425 1.00 97.44 96 ASP A CA 1
ATOM 702 C C . ASP A 1 96 ? -17.841 1.932 -1.761 1.00 97.44 96 ASP A C 1
ATOM 704 O O . ASP A 1 96 ? -18.793 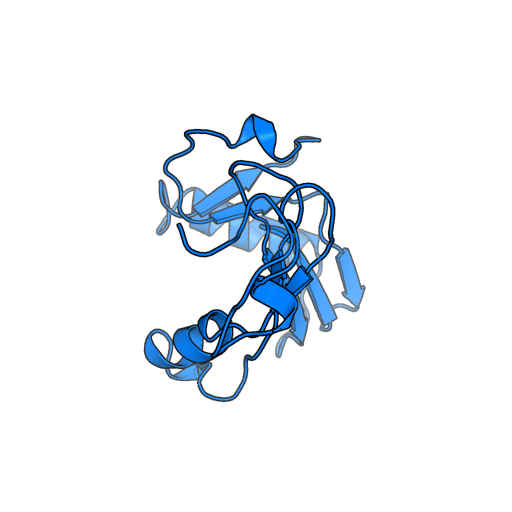1.148 -1.815 1.00 97.44 96 ASP A O 1
ATOM 708 N N . GLU A 1 97 ? -17.294 2.448 -2.858 1.00 97.81 97 GLU A N 1
ATOM 709 C CA . GLU A 1 97 ? -17.673 2.165 -4.240 1.00 97.81 97 GLU A CA 1
ATOM 710 C C . GLU A 1 97 ? -16.746 1.100 -4.847 1.00 97.81 97 GLU A C 1
ATOM 712 O O . GLU A 1 97 ? -15.626 0.900 -4.386 1.00 97.81 97 GLU A O 1
ATOM 717 N N . ASP A 1 98 ? -17.213 0.400 -5.881 1.00 98.12 98 ASP A N 1
ATOM 718 C CA . ASP A 1 98 ? -16.439 -0.645 -6.565 1.00 98.12 98 ASP A CA 1
ATOM 719 C C . ASP A 1 98 ?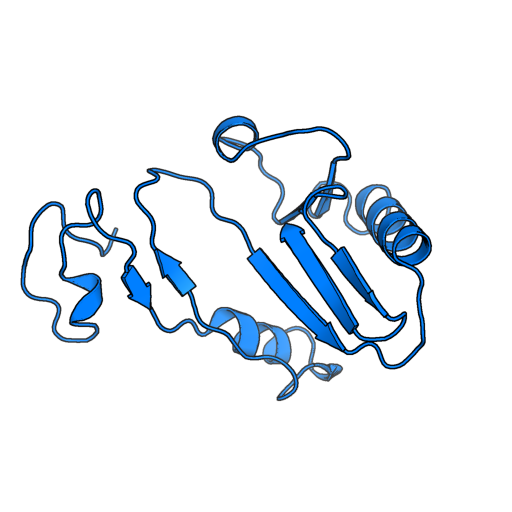 -15.513 -0.023 -7.629 1.00 98.12 98 ASP A C 1
ATOM 721 O O . ASP A 1 98 ? -15.753 -0.146 -8.831 1.00 98.12 98 ASP A O 1
ATOM 725 N N . LEU A 1 99 ? -14.488 0.700 -7.166 1.00 97.81 99 LEU A N 1
ATOM 726 C CA . LEU A 1 99 ? -13.542 1.445 -8.004 1.00 97.81 99 LEU A CA 1
ATOM 727 C C . LEU A 1 99 ? -12.330 0.603 -8.427 1.00 97.81 99 LEU A C 1
ATOM 729 O O . LEU A 1 99 ? -11.971 -0.401 -7.811 1.00 97.81 99 LEU A O 1
ATOM 733 N N . VAL A 1 100 ? -11.658 1.050 -9.484 1.00 98.50 100 VAL A N 1
ATOM 734 C CA . VAL A 1 100 ? -10.404 0.485 -9.993 1.00 98.50 100 VAL A CA 1
ATOM 735 C C . VAL A 1 100 ? -9.346 1.576 -10.164 1.00 98.50 100 VAL A C 1
ATOM 737 O O . VAL A 1 100 ? -9.608 2.765 -10.011 1.00 98.50 100 VAL A O 1
ATOM 740 N N . SER A 1 101 ? -8.111 1.192 -10.500 1.00 98.50 101 SER A N 1
ATOM 741 C CA . SER A 1 101 ? -6.961 2.109 -10.496 1.00 98.50 101 SER A CA 1
ATOM 742 C C . SER A 1 101 ? -7.167 3.392 -11.309 1.00 98.50 101 SER A C 1
ATOM 744 O O . SER A 1 101 ? -6.711 4.452 -10.902 1.00 98.50 101 SER A O 1
ATOM 746 N N . THR A 1 102 ? -7.839 3.326 -12.460 1.00 98.44 102 THR A N 1
ATOM 747 C CA . THR A 1 102 ? -8.037 4.499 -13.328 1.00 98.44 102 THR A CA 1
ATOM 748 C C . THR A 1 102 ? -8.966 5.548 -12.734 1.00 98.44 102 THR A C 1
ATOM 750 O O . THR A 1 102 ? -8.834 6.716 -13.088 1.00 98.44 102 THR A O 1
ATOM 753 N N . ASP A 1 103 ? -9.848 5.166 -11.810 1.00 98.50 103 ASP A N 1
ATOM 754 C CA . ASP A 1 103 ? -10.787 6.093 -11.169 1.00 98.50 103 ASP A CA 1
ATOM 755 C C . ASP A 1 103 ? -10.070 7.079 -10.231 1.00 98.50 103 ASP A C 1
ATOM 757 O O . ASP A 1 103 ? -10.606 8.135 -9.903 1.00 98.50 103 ASP A O 1
ATOM 761 N N . PHE A 1 104 ? -8.826 6.771 -9.849 1.00 98.38 104 PHE A N 1
ATOM 762 C CA . PHE A 1 104 ? -7.979 7.606 -8.994 1.00 98.38 104 PHE A CA 1
ATOM 763 C C . PHE A 1 104 ? -6.953 8.438 -9.772 1.00 98.38 104 PHE A C 1
ATOM 765 O O . PHE A 1 104 ? -6.143 9.151 -9.175 1.00 98.38 104 PHE A O 1
ATOM 772 N N . GLN A 1 105 ? -6.932 8.352 -11.104 1.00 98.19 105 GLN A N 1
ATOM 773 C CA . GLN A 1 105 ? -5.958 9.097 -11.891 1.00 98.19 105 GLN A CA 1
ATOM 774 C C . GLN A 1 105 ? -6.213 10.608 -11.786 1.00 98.19 105 GLN A C 1
ATOM 776 O O . GLN A 1 105 ? -7.297 11.098 -12.094 1.00 98.19 105 GLN A O 1
ATOM 781 N N . GLY A 1 106 ? -5.188 11.358 -11.377 1.00 97.44 106 GLY A N 1
ATOM 782 C CA . GLY A 1 106 ? -5.294 12.800 -11.140 1.00 97.44 106 GLY A CA 1
ATOM 783 C C . GLY A 1 106 ? -5.886 13.181 -9.779 1.00 97.44 106 GLY A C 1
ATOM 784 O O . GLY A 1 106 ? -6.013 14.376 -9.503 1.00 97.44 106 GLY A O 1
ATOM 785 N N . ASP A 1 107 ? -6.207 12.209 -8.920 1.00 97.94 107 ASP A N 1
ATOM 786 C CA . ASP A 1 107 ? -6.550 12.484 -7.526 1.00 97.94 107 ASP A CA 1
ATOM 787 C C . ASP A 1 107 ? -5.319 13.015 -6.773 1.00 97.94 107 ASP A C 1
ATOM 789 O O . ASP A 1 107 ? -4.198 12.533 -6.946 1.00 97.94 107 ASP A O 1
ATOM 793 N N . SER A 1 108 ? -5.515 14.055 -5.963 1.00 97.69 108 SER A N 1
ATOM 794 C CA . SER A 1 108 ? -4.440 14.746 -5.246 1.00 97.69 108 SER A CA 1
ATOM 795 C C . SER A 1 108 ? -4.216 14.237 -3.822 1.00 97.69 108 SER A C 1
ATOM 797 O O . SER A 1 108 ? -3.262 14.668 -3.169 1.00 97.69 108 SER A O 1
ATOM 799 N N . ARG A 1 109 ? -5.078 13.342 -3.322 1.00 98.44 109 ARG A N 1
ATOM 800 C CA . ARG A 1 109 ? -4.950 12.746 -1.988 1.00 98.44 109 ARG A CA 1
ATOM 801 C C . ARG A 1 109 ? -3.766 11.780 -1.943 1.00 98.44 109 ARG A C 1
ATOM 803 O O . ARG A 1 109 ? -3.439 11.110 -2.916 1.00 98.44 109 ARG A O 1
ATOM 810 N N . SER A 1 110 ? -3.134 11.679 -0.778 1.00 98.12 110 SER A N 1
ATOM 811 C CA . SER A 1 110 ? -1.966 10.813 -0.562 1.00 98.12 110 SER A CA 1
ATOM 812 C C . SER A 1 110 ? -2.321 9.333 -0.410 1.00 98.12 110 SER A C 1
ATOM 814 O O . SER A 1 110 ? -1.468 8.481 -0.638 1.00 98.12 110 SER A O 1
ATOM 816 N N . SER A 1 111 ? -3.534 9.031 0.056 1.00 98.44 111 SER A N 1
ATOM 817 C CA . SER A 1 111 ? -4.009 7.674 0.347 1.00 98.44 111 SER A CA 1
ATOM 818 C C . SER A 1 111 ? -5.529 7.673 0.251 1.00 98.44 111 SER A C 1
ATOM 820 O O . SER A 1 111 ? -6.154 8.600 0.767 1.00 98.44 111 SER A O 1
ATOM 822 N N . ILE A 1 112 ? -6.141 6.669 -0.372 1.00 98.69 112 ILE A N 1
ATOM 823 C CA . ILE A 1 112 ? -7.601 6.542 -0.434 1.00 98.69 112 ILE A CA 1
ATOM 824 C C . ILE A 1 112 ? -7.981 5.132 -0.004 1.00 98.69 112 ILE A C 1
ATOM 826 O O . ILE A 1 112 ? -7.794 4.183 -0.750 1.00 98.69 112 ILE A O 1
ATOM 830 N N . PHE A 1 113 ? -8.504 4.992 1.210 1.00 98.75 113 PHE A N 1
ATOM 831 C CA . PHE A 1 113 ? -8.866 3.691 1.749 1.00 98.75 113 PHE A CA 1
ATOM 832 C C . PHE A 1 113 ? -10.081 3.101 1.027 1.00 98.75 113 PHE A C 1
ATOM 834 O O . PHE A 1 113 ? -11.137 3.738 0.966 1.00 98.75 113 PHE A O 1
ATOM 841 N N . ASP A 1 114 ? -9.932 1.865 0.554 1.00 98.62 114 ASP A N 1
ATOM 842 C CA . ASP A 1 114 ? -10.992 1.079 -0.069 1.00 98.62 114 ASP A CA 1
ATOM 843 C C . ASP A 1 114 ? -11.648 0.159 0.971 1.00 98.62 114 ASP A C 1
ATOM 845 O O . ASP A 1 114 ? -11.075 -0.835 1.438 1.00 98.62 114 ASP A O 1
ATOM 849 N N . ALA A 1 115 ? -12.881 0.509 1.339 1.00 98.06 115 ALA A N 1
ATOM 850 C CA . ALA A 1 115 ? -13.654 -0.170 2.367 1.00 98.06 115 ALA A CA 1
ATOM 851 C C . ALA A 1 115 ? -14.184 -1.552 1.956 1.00 98.06 115 ALA A C 1
ATOM 853 O O . ALA A 1 115 ? -14.648 -2.296 2.825 1.00 98.06 115 ALA A O 1
ATOM 854 N N . LYS A 1 116 ? -14.166 -1.887 0.662 1.00 98.19 116 LYS A N 1
ATOM 855 C CA . LYS A 1 116 ? -14.665 -3.162 0.129 1.00 98.19 116 LYS A CA 1
ATOM 856 C C . LYS A 1 116 ? -13.537 -4.125 -0.239 1.00 98.19 116 LYS A C 1
ATOM 858 O O . LYS A 1 116 ? -13.756 -5.334 -0.204 1.00 98.19 116 LYS A O 1
ATOM 863 N N . ALA A 1 117 ? -12.349 -3.617 -0.564 1.00 98.06 117 ALA A N 1
ATOM 864 C CA . ALA A 1 117 ? -11.218 -4.438 -0.995 1.00 98.06 117 ALA A CA 1
ATOM 865 C C . ALA A 1 117 ? -10.396 -5.044 0.159 1.00 98.06 117 ALA A C 1
ATOM 867 O O . ALA A 1 117 ? -9.694 -6.039 -0.040 1.00 98.06 117 ALA A O 1
ATOM 868 N N . GLY A 1 118 ? -10.452 -4.463 1.362 1.00 96.50 118 GLY A N 1
ATOM 869 C CA . GLY A 1 118 ? -9.796 -5.028 2.544 1.00 96.50 118 GLY A CA 1
ATOM 870 C C . GLY A 1 118 ? -10.577 -6.181 3.184 1.00 96.50 118 GLY A C 1
ATOM 871 O O . GLY A 1 118 ? -11.735 -6.446 2.870 1.00 96.50 118 GLY A O 1
ATOM 872 N N . ASN A 1 119 ? -9.941 -6.879 4.125 1.00 96.00 119 ASN A N 1
ATOM 873 C CA . ASN A 1 119 ? -10.589 -7.946 4.883 1.00 96.00 119 ASN A CA 1
ATOM 874 C C . ASN A 1 119 ? -9.956 -8.165 6.265 1.00 96.00 119 ASN A C 1
ATOM 876 O O . ASN A 1 119 ? -8.760 -7.964 6.473 1.00 96.00 119 ASN A O 1
ATOM 880 N N . ALA A 1 120 ? -10.760 -8.628 7.222 1.00 97.69 120 ALA A N 1
ATOM 881 C CA . ALA A 1 120 ? -10.300 -9.047 8.543 1.00 97.69 120 ALA A CA 1
ATOM 882 C C . ALA A 1 120 ? -10.332 -10.576 8.646 1.00 97.69 120 ALA A C 1
ATOM 884 O O . ALA A 1 120 ? -11.358 -11.192 8.368 1.00 97.69 120 ALA A O 1
ATOM 885 N N . LEU A 1 121 ? -9.217 -11.193 9.050 1.00 97.69 121 LEU A N 1
ATOM 886 C CA . LEU A 1 121 ? -9.194 -12.625 9.367 1.00 97.69 121 LEU A CA 1
ATOM 887 C C . LEU A 1 121 ? -9.806 -12.881 10.750 1.00 97.69 121 LEU A C 1
ATOM 889 O O . LEU A 1 121 ? -10.504 -13.867 10.959 1.00 97.69 121 LEU A O 1
ATOM 893 N N . ASN A 1 122 ? -9.495 -12.000 11.696 1.00 97.56 122 ASN A N 1
ATOM 894 C CA . ASN A 1 122 ? -10.064 -11.922 13.037 1.00 97.56 122 ASN A CA 1
ATOM 895 C C . ASN A 1 122 ? -9.886 -10.488 13.559 1.00 97.56 122 ASN A C 1
ATOM 897 O O . ASN A 1 122 ? -9.223 -9.673 12.914 1.00 97.56 122 ASN A O 1
ATOM 901 N N . ASP A 1 123 ? -10.411 -10.202 14.747 1.00 98.06 123 ASP A N 1
ATOM 902 C CA . ASP A 1 123 ? -10.416 -8.849 15.319 1.00 98.06 123 ASP A CA 1
ATOM 903 C C . ASP A 1 123 ? -9.015 -8.260 15.577 1.00 98.06 123 ASP A C 1
ATOM 905 O O . ASP A 1 123 ? -8.877 -7.066 15.825 1.00 98.06 123 ASP A O 1
ATOM 909 N N . ASN A 1 124 ? -7.949 -9.062 15.522 1.00 98.38 124 ASN A N 1
ATOM 910 C CA . ASN A 1 124 ? -6.576 -8.604 15.716 1.00 98.38 124 ASN A CA 1
ATOM 911 C C . ASN A 1 124 ? -5.707 -8.729 14.465 1.00 98.38 124 ASN A C 1
ATOM 913 O O . ASN A 1 124 ? -4.545 -8.340 14.533 1.00 98.38 124 ASN A O 1
ATOM 917 N N . PHE A 1 125 ? -6.189 -9.274 13.349 1.00 98.56 125 PHE A N 1
ATOM 918 C CA . PHE A 1 125 ? -5.364 -9.504 12.162 1.00 98.56 125 PHE A CA 1
ATOM 919 C C . PHE A 1 125 ? -6.130 -9.172 10.889 1.00 98.56 125 PHE A C 1
ATOM 921 O O . PHE A 1 125 ? -7.080 -9.864 10.513 1.00 98.56 125 PHE A O 1
ATOM 928 N N . VAL A 1 126 ? -5.703 -8.098 10.229 1.00 98.50 126 VAL A N 1
ATOM 929 C CA . VAL A 1 126 ? -6.453 -7.456 9.150 1.00 98.50 126 VAL A CA 1
ATOM 930 C C . VAL A 1 126 ? -5.547 -7.091 7.984 1.00 98.50 126 VAL A C 1
ATOM 932 O O . VAL A 1 126 ? -4.347 -6.863 8.155 1.00 98.50 126 VAL A O 1
ATOM 935 N N . LYS A 1 127 ? -6.142 -7.012 6.800 1.00 98.69 127 LYS A N 1
ATOM 936 C CA . LYS A 1 127 ? -5.551 -6.473 5.582 1.00 98.69 127 LYS A CA 1
ATOM 937 C C . LYS A 1 127 ? -6.356 -5.252 5.149 1.00 98.69 127 LYS A C 1
ATOM 939 O O . LYS A 1 127 ? -7.574 -5.328 5.001 1.00 98.69 127 LYS A O 1
ATOM 944 N N . LEU A 1 128 ? -5.664 -4.137 4.954 1.00 98.56 128 LEU A N 1
ATOM 945 C CA . LEU A 1 128 ? -6.224 -2.873 4.486 1.00 98.56 128 LEU A CA 1
ATOM 946 C C . LEU A 1 128 ? -5.696 -2.574 3.083 1.00 98.56 128 LEU A C 1
ATOM 948 O O . LEU A 1 128 ? -4.532 -2.861 2.793 1.00 98.56 128 LEU A O 1
ATOM 952 N N . VAL A 1 129 ? -6.553 -1.994 2.245 1.00 98.69 129 VAL A N 1
ATOM 953 C CA . VAL A 1 129 ? -6.244 -1.606 0.865 1.00 98.69 129 VAL A CA 1
ATOM 954 C C . VAL A 1 129 ? -6.422 -0.097 0.742 1.00 98.69 129 VAL A C 1
ATOM 956 O O . VAL A 1 129 ? -7.406 0.444 1.250 1.00 98.69 129 VAL A O 1
ATOM 959 N N . SER A 1 130 ? -5.442 0.584 0.143 1.00 97.50 130 SER A N 1
ATOM 960 C CA . SER A 1 130 ? -5.477 2.036 -0.057 1.00 97.50 130 SER A CA 1
ATOM 961 C C . SER A 1 130 ? -4.656 2.514 -1.247 1.00 97.50 130 SER A C 1
ATOM 963 O O . SER A 1 130 ? -3.744 1.773 -1.676 1.00 97.50 130 SER A O 1
#

Solvent-accessible surface area (backbone atoms only — not comparable to full-atom values): 7702 Å² total; per-residue (Å²): 138,85,69,28,85,50,72,50,92,32,96,91,40,66,58,52,10,40,28,38,75,81,36,80,34,70,42,85,52,61,64,44,50,48,47,17,73,80,40,63,96,41,48,90,74,43,70,64,67,43,72,47,56,68,60,97,66,74,83,74,48,80,47,74,50,75,48,92,63,74,46,52,66,67,58,51,50,51,55,52,43,51,39,22,74,49,91,33,50,75,37,33,42,69,43,84,68,99,75,57,66,74,80,53,65,88,59,82,49,80,40,46,35,36,69,76,79,34,53,62,85,48,45,38,36,36,35,45,31,49

Organism: Phleum pratense (NCBI:txid15957)

Mean predicted aligned error: 2.85 Å

Sequence (130 aa):
ATQKTVDGPSSKDWRGGRAASFNIIPSSTGAAKAVGKVLPVLNGKLTGMAFRVPTVDVSVVDLTVRLEKAATYEQIKAAIKEESEGNLKGILGYVDEDLVSTDFQGDSRSSIFDAKAGNALNDNFVKLVS

Radius of gyration: 16.84 Å; Cα contacts (8 Å, |Δi|>4): 201; chains: 1; bounding box: 41×29×44 Å

Nearest PDB structures (foldseek):
  8de5-assembly1_A  TM=1.003E+00  e=2.291E-19  Paracoccidioides lutzii Pb01
  4lsm-assembly1_A  TM=1.002E+00  e=3.586E-19  Trypanosoma cruzi strain CL Brener
  4p8r-assembly1_A  TM=1.002E+00  e=4.938E-19  Trypanosoma brucei brucei TREU927
  7xzg-assembly1_A  TM=1.002E+00  e=6.800E-19  Candida albicans SC5314
  4wni-assembly1_C  TM=1.001E+00  e=1.375E-18  Homo sapiens